Protein AF-A0A8J5IKP7-F1 (afdb_monomer_lite)

Secondary structure (DSSP, 8-state):
-----S----PPPSSPPPEE-TTT--EESSHHHHHHHHT-SS---HHHHHHHHHHHHHHHHHHHHHHHHHHHT-

Radius of gyration: 24.12 Å; chains: 1; bounding box: 74×35×47 Å

Organism: NCBI:txid2496075

pLDDT: mean 82.34, std 12.47, range [43.5, 96.88]

Sequence (74 aa):
MSAELRDLKVGRPRQRKPRTCWKCAKVFARPANLRRHLQKKFKCDKTSRKAQKESRKAASRQSSRVYYLKSDMR

Foldseek 3Di:
DPDPDDDPPPPDDPDDDFLADPQQRDTDPDVVVSVVLVPDPQDPHPVSVVVVVVVVVVVVVVVVVVVVVVVVVD

Structure (mmCIF, N/CA/C/O backbone):
data_AF-A0A8J5IKP7-F1
#
_entry.id   AF-A0A8J5IKP7-F1
#
loop_
_atom_site.group_PDB
_atom_site.id
_atom_site.type_symbol
_atom_site.label_atom_id
_atom_site.label_alt_id
_atom_site.label_comp_id
_atom_site.label_asym_id
_atom_site.label_entity_id
_atom_site.label_seq_id
_atom_site.pdbx_PDB_ins_code
_atom_site.Cartn_x
_atom_site.Cartn_y
_atom_site.Cartn_z
_atom_site.occupancy
_atom_site.B_iso_or_equiv
_atom_site.auth_seq_id
_atom_site.auth_comp_id
_atom_site.auth_asym_id
_atom_site.auth_atom_id
_atom_site.pdbx_PDB_model_num
ATOM 1 N N . MET A 1 1 ? 51.547 -15.194 -24.376 1.00 43.50 1 MET A N 1
ATOM 2 C CA . MET A 1 1 ? 51.153 -13.859 -24.875 1.00 43.50 1 MET A CA 1
ATOM 3 C C . MET A 1 1 ? 49.630 -13.758 -24.797 1.00 43.50 1 MET A C 1
ATOM 5 O O . MET A 1 1 ? 48.947 -13.994 -25.780 1.00 43.50 1 MET A O 1
ATOM 9 N N . SER A 1 2 ? 49.091 -13.530 -23.594 1.00 49.84 2 SER A N 1
ATOM 10 C CA . SER A 1 2 ? 47.649 -13.592 -23.306 1.00 49.84 2 SER A CA 1
ATOM 11 C C . SER A 1 2 ? 47.055 -12.1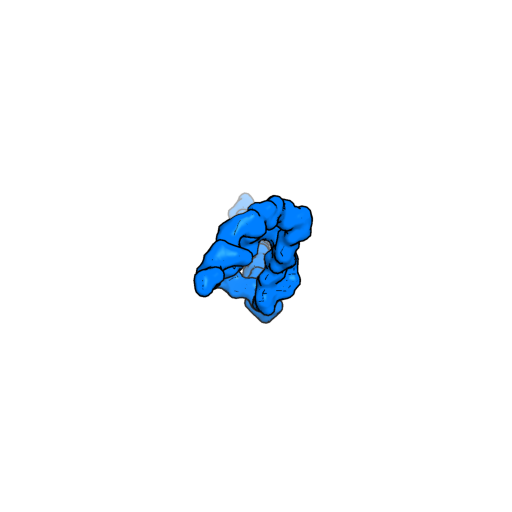82 -23.320 1.00 49.84 2 SER A C 1
ATOM 13 O O . SER A 1 2 ? 47.104 -11.492 -22.303 1.00 49.84 2 SER A O 1
ATOM 15 N N . ALA A 1 3 ? 46.553 -11.725 -24.469 1.00 55.34 3 ALA A N 1
ATOM 16 C CA . ALA A 1 3 ? 46.072 -10.346 -24.628 1.00 55.34 3 ALA A CA 1
ATOM 17 C C . ALA A 1 3 ? 44.819 -10.196 -25.520 1.00 55.34 3 ALA A C 1
ATOM 19 O O . ALA A 1 3 ? 44.583 -9.123 -26.052 1.00 55.34 3 ALA A O 1
ATOM 20 N N . GLU A 1 4 ? 43.982 -11.228 -25.652 1.00 54.88 4 GLU A N 1
ATOM 21 C CA . GLU A 1 4 ? 42.890 -11.268 -26.649 1.00 54.88 4 GLU A CA 1
ATOM 22 C C . GLU A 1 4 ? 41.475 -11.262 -26.022 1.00 54.88 4 GLU A C 1
ATOM 24 O O . GLU A 1 4 ? 40.581 -11.962 -26.480 1.00 54.88 4 GLU A O 1
ATOM 29 N N . LEU A 1 5 ? 41.232 -10.518 -24.934 1.00 62.97 5 LEU A N 1
ATOM 30 C CA . LEU A 1 5 ? 39.881 -10.413 -24.334 1.00 62.97 5 LEU A CA 1
ATOM 31 C C . LEU A 1 5 ? 39.549 -9.005 -23.810 1.00 62.97 5 LEU A C 1
ATOM 33 O O . LEU A 1 5 ? 38.966 -8.871 -22.734 1.00 62.97 5 LEU A O 1
ATOM 37 N N . ARG A 1 6 ? 39.943 -7.932 -24.508 1.00 60.22 6 ARG A N 1
ATOM 38 C CA . ARG A 1 6 ? 39.744 -6.566 -23.979 1.00 60.22 6 ARG A CA 1
ATOM 39 C C . ARG A 1 6 ? 38.618 -5.732 -24.588 1.00 60.22 6 ARG A C 1
ATOM 41 O O . ARG A 1 6 ? 38.152 -4.848 -23.882 1.00 60.22 6 ARG A O 1
ATOM 48 N N . ASP A 1 7 ? 38.051 -6.048 -25.757 1.00 62.38 7 ASP A N 1
ATOM 49 C CA . ASP A 1 7 ? 37.143 -5.078 -26.406 1.00 62.38 7 ASP A CA 1
ATOM 50 C C . ASP A 1 7 ? 35.915 -5.665 -27.128 1.00 62.38 7 ASP A C 1
ATOM 52 O O . ASP A 1 7 ? 35.506 -5.196 -28.190 1.00 62.38 7 ASP A O 1
ATOM 56 N N . LEU A 1 8 ? 35.212 -6.627 -26.516 1.00 64.81 8 LEU A N 1
ATOM 57 C CA . LEU A 1 8 ? 33.811 -6.875 -26.886 1.00 64.81 8 LEU A CA 1
ATOM 58 C C . LEU A 1 8 ? 32.962 -5.704 -26.377 1.00 64.81 8 LEU A C 1
ATOM 60 O O . LEU A 1 8 ? 32.429 -5.734 -25.264 1.00 64.81 8 LEU A O 1
ATOM 64 N N . LYS A 1 9 ? 32.833 -4.652 -27.195 1.00 62.19 9 LYS A N 1
ATOM 65 C CA . LYS A 1 9 ? 31.901 -3.535 -26.985 1.00 62.19 9 LYS A CA 1
ATOM 66 C C . LYS A 1 9 ? 30.464 -4.054 -27.101 1.00 62.19 9 LYS A C 1
ATOM 68 O O . LYS A 1 9 ? 29.770 -3.818 -28.086 1.00 62.19 9 LYS A O 1
ATOM 73 N N . VAL A 1 10 ? 30.011 -4.798 -26.094 1.00 67.12 10 VAL A N 1
ATOM 74 C CA . VAL A 1 10 ? 28.633 -5.272 -25.992 1.00 67.12 10 VAL A CA 1
ATOM 75 C C . VAL A 1 10 ? 27.722 -4.048 -25.954 1.00 67.12 10 VAL A C 1
ATOM 77 O O . VAL A 1 10 ? 27.686 -3.293 -24.980 1.00 67.12 10 VAL A O 1
ATOM 80 N N . GLY A 1 11 ? 27.020 -3.806 -27.063 1.00 72.88 11 GLY A N 1
ATOM 81 C CA . GLY A 1 11 ? 26.007 -2.762 -27.153 1.00 72.88 11 GLY A CA 1
ATOM 82 C C . GLY A 1 11 ? 24.985 -2.891 -26.019 1.00 72.88 11 GLY A C 1
ATOM 83 O O . GLY A 1 11 ? 24.856 -3.940 -25.383 1.00 72.88 11 GLY A O 1
ATOM 84 N N . ARG A 1 12 ? 24.243 -1.813 -25.729 1.00 69.25 12 ARG A N 1
ATOM 85 C CA . ARG A 1 12 ? 23.258 -1.807 -24.634 1.00 69.25 12 ARG A CA 1
ATOM 86 C C . ARG A 1 12 ? 22.300 -3.006 -24.793 1.00 69.25 12 ARG A C 1
ATOM 88 O O . ARG A 1 12 ? 21.562 -3.038 -25.777 1.00 69.25 12 ARG A O 1
ATOM 95 N N . PRO A 1 13 ? 22.234 -3.940 -23.823 1.00 69.00 13 PRO A N 1
ATOM 96 C CA . PRO A 1 13 ? 21.361 -5.099 -23.938 1.00 69.00 13 PRO A CA 1
ATOM 97 C C . PRO A 1 13 ? 19.902 -4.661 -24.105 1.00 69.00 13 PRO A C 1
ATOM 99 O O . PRO A 1 13 ? 19.391 -3.862 -23.309 1.00 69.00 13 PRO A O 1
ATOM 102 N N . ARG A 1 14 ? 19.234 -5.194 -25.138 1.00 68.12 14 ARG A N 1
AT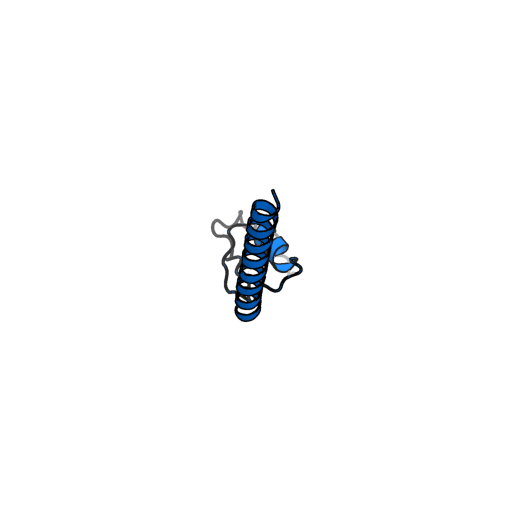OM 103 C CA . ARG A 1 14 ? 17.827 -4.898 -25.470 1.00 68.12 14 ARG A CA 1
ATOM 104 C C . ARG A 1 14 ? 16.873 -5.345 -24.360 1.00 68.12 14 ARG A C 1
ATOM 106 O O . ARG A 1 14 ? 15.881 -4.675 -24.093 1.00 68.12 14 ARG A O 1
ATOM 113 N N . GLN A 1 15 ? 17.215 -6.433 -23.669 1.00 67.75 15 GLN A N 1
ATOM 114 C CA . GLN A 1 15 ? 16.472 -6.954 -22.526 1.00 67.75 15 GLN A CA 1
ATOM 115 C C . GLN A 1 15 ? 17.203 -6.633 -21.225 1.00 67.75 15 GLN A C 1
ATOM 117 O O . GLN A 1 15 ? 18.348 -7.031 -21.009 1.00 67.75 15 GLN A O 1
ATOM 122 N N . ARG A 1 16 ? 16.540 -5.898 -20.330 1.00 69.88 16 ARG A N 1
ATOM 123 C CA . ARG A 1 16 ? 17.077 -5.645 -18.990 1.00 69.88 16 ARG A CA 1
ATOM 124 C C . ARG A 1 16 ? 16.641 -6.769 -18.056 1.00 69.88 16 ARG A C 1
ATOM 126 O O . ARG A 1 16 ? 15.458 -7.085 -18.009 1.00 69.88 16 ARG A O 1
ATOM 133 N N . LYS A 1 17 ? 17.585 -7.317 -17.279 1.00 70.88 17 LYS A N 1
ATOM 134 C CA . LYS A 1 17 ? 17.310 -8.345 -16.259 1.00 70.88 17 LYS A CA 1
ATOM 135 C C . LYS A 1 17 ? 16.115 -7.940 -15.377 1.00 70.88 17 LYS A C 1
ATOM 137 O O . LYS A 1 17 ? 16.018 -6.756 -15.015 1.00 70.88 17 LYS A O 1
ATOM 142 N N . PRO A 1 18 ? 15.226 -8.887 -15.018 1.00 71.25 18 PRO A N 1
ATOM 143 C CA . PRO A 1 18 ? 14.081 -8.599 -14.169 1.00 71.25 18 PRO A CA 1
ATOM 144 C C . PRO A 1 18 ? 14.558 -8.062 -12.820 1.00 71.25 18 PRO A C 1
ATOM 146 O O . PRO A 1 18 ? 15.500 -8.564 -12.214 1.00 71.25 18 PRO A O 1
ATOM 149 N N . ARG A 1 19 ? 13.912 -6.992 -12.355 1.00 86.19 19 ARG A N 1
ATOM 150 C CA . ARG A 1 19 ? 14.247 -6.321 -11.091 1.00 86.19 19 ARG A CA 1
ATOM 151 C C . ARG A 1 19 ? 13.249 -6.758 -10.040 1.00 86.19 19 ARG A C 1
ATOM 153 O O . ARG A 1 19 ? 12.405 -5.970 -9.620 1.00 86.19 19 ARG A O 1
ATOM 160 N N . THR A 1 20 ? 13.286 -8.038 -9.709 1.00 88.88 20 THR A N 1
ATOM 161 C CA . THR A 1 20 ? 12.382 -8.678 -8.757 1.00 88.88 20 THR A CA 1
ATOM 162 C C . THR A 1 20 ? 12.873 -8.484 -7.330 1.00 88.88 20 THR A C 1
ATOM 164 O O . THR A 1 20 ? 14.060 -8.580 -7.033 1.00 88.88 20 THR A O 1
ATOM 167 N N . CYS A 1 21 ? 11.951 -8.194 -6.416 1.00 89.25 21 CYS A N 1
ATOM 168 C CA . CYS A 1 21 ? 12.261 -8.220 -4.993 1.00 89.25 21 CYS A CA 1
ATOM 169 C C . CYS A 1 21 ? 12.165 -9.651 -4.455 1.00 89.25 21 CYS A C 1
ATOM 171 O O . CYS A 1 21 ? 11.078 -10.214 -4.417 1.00 89.25 21 CYS A O 1
ATOM 173 N N . TRP A 1 22 ? 13.266 -10.186 -3.936 1.00 85.56 22 TRP A N 1
ATOM 174 C CA . TRP A 1 22 ? 13.349 -11.501 -3.286 1.00 85.56 22 TRP A CA 1
ATOM 175 C C . TRP A 1 22 ? 12.353 -11.759 -2.139 1.00 85.56 22 TRP A C 1
ATOM 177 O O . TRP A 1 22 ? 11.908 -12.882 -1.960 1.00 85.56 22 TRP A O 1
ATOM 187 N N . LYS A 1 23 ? 11.941 -10.730 -1.387 1.00 86.44 23 LYS A N 1
ATOM 188 C CA . LYS A 1 23 ? 11.055 -10.878 -0.214 1.00 86.44 23 LYS A CA 1
ATOM 189 C C . LYS A 1 23 ? 9.572 -10.916 -0.571 1.00 86.44 23 LYS A C 1
ATOM 191 O O . LYS A 1 23 ? 8.760 -11.440 0.177 1.00 86.44 23 LYS A O 1
ATOM 196 N N . CYS A 1 24 ? 9.188 -10.291 -1.684 1.00 86.88 24 CYS A N 1
ATOM 197 C CA . CYS A 1 24 ? 7.774 -10.142 -2.046 1.00 86.88 24 CYS A CA 1
ATOM 198 C C . CYS A 1 24 ? 7.454 -10.511 -3.492 1.00 86.88 24 CYS A C 1
ATOM 200 O O . CYS A 1 24 ? 6.329 -10.288 -3.930 1.00 86.88 24 CYS A O 1
ATOM 202 N N . ALA A 1 25 ? 8.444 -11.016 -4.230 1.00 86.62 25 ALA A N 1
ATOM 203 C CA . ALA A 1 25 ? 8.394 -11.382 -5.644 1.00 86.62 25 ALA A CA 1
ATOM 204 C C . ALA A 1 25 ? 7.894 -10.275 -6.596 1.00 86.62 25 ALA A C 1
ATOM 206 O O . ALA A 1 25 ? 7.629 -10.527 -7.768 1.00 86.62 25 ALA A O 1
ATOM 207 N N . LYS A 1 26 ? 7.783 -9.020 -6.136 1.00 86.75 26 LYS A N 1
ATOM 208 C CA . LYS A 1 26 ? 7.290 -7.918 -6.969 1.00 86.75 26 LYS A CA 1
ATOM 209 C C . LYS A 1 26 ? 8.318 -7.551 -8.042 1.00 86.75 26 LYS A C 1
ATOM 211 O O . LYS A 1 26 ? 9.463 -7.243 -7.709 1.00 86.75 26 LYS A O 1
ATOM 216 N N . VAL A 1 27 ? 7.884 -7.530 -9.302 1.00 89.88 27 VAL A N 1
ATOM 217 C CA . VAL A 1 27 ? 8.676 -7.083 -10.457 1.00 89.88 27 VAL A CA 1
ATOM 218 C C . VAL A 1 27 ? 8.616 -5.555 -10.568 1.00 89.88 27 VAL A C 1
ATOM 220 O O . VAL A 1 27 ? 7.546 -4.954 -10.451 1.00 89.88 27 VAL A O 1
ATOM 223 N N . PHE A 1 28 ? 9.762 -4.910 -10.797 1.00 89.38 28 PHE A N 1
ATOM 224 C CA . PHE A 1 28 ? 9.855 -3.463 -11.005 1.00 89.38 28 PHE A CA 1
ATOM 225 C C . PHE A 1 28 ? 10.392 -3.118 -12.402 1.00 89.38 28 PHE A C 1
ATOM 227 O O . PHE A 1 28 ? 11.377 -3.687 -12.862 1.00 89.38 28 PHE A O 1
ATOM 234 N N . ALA A 1 29 ? 9.818 -2.095 -13.044 1.00 86.62 29 ALA A N 1
ATOM 235 C CA . ALA A 1 29 ? 10.267 -1.635 -14.364 1.00 86.62 29 ALA A CA 1
ATOM 236 C C . ALA A 1 29 ? 11.647 -0.944 -14.344 1.00 86.62 29 ALA A C 1
ATOM 238 O O . ALA A 1 29 ? 12.398 -1.013 -15.313 1.00 86.62 29 ALA A O 1
ATOM 239 N N . ARG A 1 30 ? 12.026 -0.284 -13.235 1.00 86.19 30 ARG A N 1
ATOM 240 C CA . ARG A 1 30 ? 13.257 0.530 -13.106 1.00 86.19 30 ARG A CA 1
ATOM 241 C C . ARG A 1 30 ? 14.081 0.119 -11.878 1.00 86.19 30 ARG A C 1
ATOM 243 O O . ARG A 1 30 ? 13.494 -0.218 -10.851 1.00 86.19 30 ARG A O 1
ATOM 250 N N . PRO A 1 31 ? 15.427 0.210 -11.919 1.00 87.38 31 PRO A N 1
ATOM 251 C CA . PRO A 1 31 ? 16.277 -0.203 -10.798 1.00 87.38 31 PRO A CA 1
ATOM 252 C C . PRO A 1 31 ? 16.172 0.774 -9.622 1.00 87.38 31 PRO A C 1
ATOM 254 O O . PRO A 1 31 ? 16.227 0.364 -8.470 1.00 87.38 31 PRO A O 1
ATOM 257 N N . ALA A 1 32 ? 15.941 2.062 -9.901 1.00 89.50 32 ALA A N 1
ATOM 258 C CA . ALA A 1 32 ? 15.653 3.067 -8.878 1.00 89.50 32 ALA A CA 1
ATOM 259 C C . ALA A 1 32 ? 14.403 2.711 -8.051 1.00 89.50 32 ALA A C 1
ATOM 261 O O . ALA A 1 32 ? 14.384 2.913 -6.841 1.00 89.50 32 ALA A O 1
ATOM 262 N N . ASN A 1 33 ? 13.385 2.109 -8.678 1.00 89.94 33 ASN A N 1
ATOM 263 C CA . ASN A 1 33 ? 12.177 1.681 -7.975 1.00 89.94 33 ASN A CA 1
ATOM 264 C C . ASN A 1 33 ? 12.441 0.493 -7.046 1.00 89.94 33 ASN A C 1
ATOM 266 O O . ASN A 1 33 ? 11.923 0.491 -5.932 1.00 89.94 33 ASN A O 1
ATOM 270 N N . LEU A 1 34 ? 13.269 -0.469 -7.469 1.00 90.56 34 LEU A N 1
ATOM 271 C CA . LEU A 1 34 ? 13.685 -1.582 -6.613 1.00 90.56 34 LEU A CA 1
ATOM 272 C C . LEU A 1 34 ? 14.544 -1.091 -5.435 1.00 90.56 34 LEU A C 1
ATOM 274 O O . LEU A 1 34 ? 14.278 -1.470 -4.299 1.00 90.56 34 LEU A O 1
ATOM 278 N N . ARG A 1 35 ? 15.506 -0.187 -5.668 1.00 89.25 35 ARG A N 1
ATOM 279 C CA . ARG A 1 35 ? 16.317 0.416 -4.591 1.00 89.25 35 ARG A CA 1
ATOM 280 C C . ARG A 1 35 ? 15.448 1.131 -3.556 1.00 89.25 35 ARG A C 1
ATOM 282 O O . ARG A 1 35 ? 15.486 0.782 -2.381 1.00 89.25 35 ARG A O 1
ATOM 289 N N . ARG A 1 36 ? 14.580 2.044 -4.006 1.00 90.75 36 ARG A N 1
ATOM 290 C CA . ARG A 1 36 ? 13.626 2.751 -3.136 1.00 90.75 36 ARG A CA 1
ATOM 291 C C . ARG A 1 36 ? 12.701 1.790 -2.390 1.00 90.75 36 ARG A C 1
ATOM 293 O O . ARG A 1 36 ? 12.320 2.054 -1.259 1.00 90.75 36 ARG A O 1
ATOM 300 N N . HIS A 1 37 ? 12.311 0.685 -3.021 1.00 89.44 37 HIS A N 1
ATOM 301 C CA . HIS A 1 37 ? 11.490 -0.340 -2.388 1.00 89.44 37 HIS A CA 1
ATOM 302 C C . HIS A 1 37 ? 12.214 -1.047 -1.236 1.00 89.44 37 HIS A C 1
ATOM 304 O O . HIS A 1 37 ? 11.598 -1.258 -0.194 1.00 89.44 37 HIS A O 1
ATOM 310 N N . LEU A 1 38 ? 13.491 -1.390 -1.416 1.00 86.31 38 LEU A N 1
ATOM 311 C CA . LEU A 1 38 ? 14.312 -2.045 -0.394 1.00 86.31 38 LEU A CA 1
ATOM 312 C C . LEU A 1 38 ? 14.693 -1.099 0.753 1.00 86.31 38 LEU A C 1
ATOM 314 O O . LEU A 1 38 ? 14.829 -1.554 1.881 1.00 86.31 38 LEU A O 1
ATOM 318 N N . GLN A 1 39 ? 14.804 0.204 0.478 1.00 88.81 39 GLN A N 1
ATOM 319 C CA . GLN A 1 39 ? 15.096 1.246 1.472 1.00 88.81 39 GLN A CA 1
ATOM 320 C C . GLN A 1 39 ? 13.887 1.656 2.331 1.00 88.81 39 GLN A C 1
ATOM 322 O O . GLN A 1 39 ? 14.026 2.475 3.238 1.00 88.81 39 GLN A O 1
ATOM 327 N N . LYS A 1 40 ? 12.678 1.143 2.063 1.00 85.94 40 LYS A N 1
ATOM 328 C CA . LYS A 1 40 ? 11.509 1.479 2.888 1.00 85.94 40 LYS A CA 1
ATOM 329 C C . LYS A 1 40 ? 11.693 0.96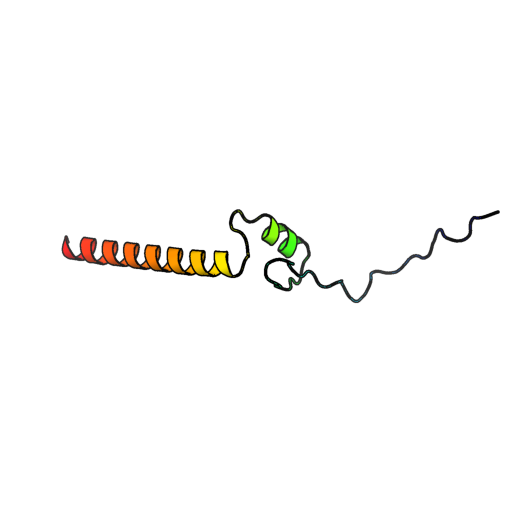0 4.315 1.00 85.94 40 LYS A C 1
ATOM 331 O O . LYS A 1 40 ? 12.025 -0.205 4.504 1.00 85.94 40 LYS A O 1
ATOM 336 N N . LYS A 1 41 ? 11.349 1.800 5.305 1.00 78.44 41 LYS A N 1
ATOM 337 C CA . LYS A 1 41 ? 11.321 1.428 6.735 1.00 78.44 41 LYS A CA 1
ATOM 338 C C . LYS A 1 41 ? 10.499 0.158 6.987 1.00 78.44 41 LYS A C 1
ATOM 340 O O . LYS A 1 41 ? 10.868 -0.684 7.794 1.00 78.44 41 LYS A O 1
ATOM 345 N N . PHE A 1 42 ? 9.388 0.008 6.264 1.00 78.38 42 PHE A N 1
ATOM 346 C CA . PHE A 1 42 ? 8.517 -1.157 6.372 1.00 78.38 42 PHE A CA 1
ATOM 347 C C . PHE A 1 42 ? 8.953 -2.270 5.422 1.00 78.38 42 PHE A C 1
ATOM 349 O O . PHE A 1 42 ? 9.033 -2.073 4.204 1.00 78.38 42 PHE A O 1
ATOM 356 N N . LYS A 1 43 ? 9.176 -3.458 5.995 1.00 80.88 43 LYS A N 1
ATOM 357 C CA . LYS A 1 43 ? 9.521 -4.669 5.250 1.00 80.88 43 LYS A CA 1
ATOM 358 C C . LYS A 1 43 ? 8.395 -5.007 4.272 1.00 80.88 43 LYS A C 1
ATOM 360 O O . LYS A 1 43 ? 7.212 -4.876 4.561 1.00 80.88 43 LYS A O 1
ATOM 365 N N . CYS A 1 44 ? 8.767 -5.455 3.081 1.00 84.50 44 CYS A N 1
ATOM 366 C CA . CYS A 1 44 ? 7.811 -5.761 2.022 1.00 84.50 44 CYS A CA 1
ATOM 367 C C . CYS A 1 44 ? 7.253 -7.189 2.059 1.00 84.50 44 CYS A C 1
ATOM 369 O O . CYS A 1 44 ? 6.558 -7.567 1.115 1.00 84.50 44 CYS A O 1
ATOM 371 N N . ASP A 1 45 ? 7.543 -7.936 3.124 1.00 83.44 45 ASP A N 1
ATOM 372 C CA . ASP A 1 45 ? 7.110 -9.312 3.349 1.00 83.44 45 ASP A CA 1
ATOM 373 C C . ASP A 1 45 ? 5.578 -9.467 3.294 1.00 83.44 45 ASP A C 1
ATOM 375 O O . ASP A 1 45 ? 4.835 -8.529 3.610 1.00 83.44 45 ASP A O 1
ATOM 379 N N . LYS A 1 46 ? 5.089 -10.648 2.895 1.00 76.50 46 LYS A N 1
ATOM 380 C CA . LYS A 1 46 ? 3.647 -10.943 2.830 1.00 76.50 46 LYS A CA 1
ATOM 381 C C . LYS A 1 46 ? 2.970 -10.744 4.192 1.00 76.50 46 LYS A C 1
ATOM 383 O O . LYS A 1 46 ? 1.892 -10.152 4.248 1.00 76.50 46 LYS A O 1
ATOM 388 N N . THR A 1 47 ? 3.614 -11.179 5.274 1.00 81.44 47 THR A N 1
ATOM 389 C CA . THR A 1 47 ? 3.123 -11.023 6.654 1.00 81.44 47 THR A CA 1
ATOM 390 C C . THR A 1 47 ? 3.073 -9.547 7.056 1.00 81.44 47 THR A C 1
ATOM 392 O O . THR A 1 47 ? 2.031 -9.039 7.470 1.00 81.44 47 THR A O 1
ATOM 395 N N . SER A 1 48 ? 4.160 -8.814 6.805 1.00 81.75 48 SER A N 1
ATOM 396 C CA . SER A 1 48 ? 4.279 -7.390 7.130 1.00 81.75 48 SER A CA 1
ATOM 397 C C . SER A 1 48 ? 3.265 -6.525 6.373 1.00 81.75 48 SE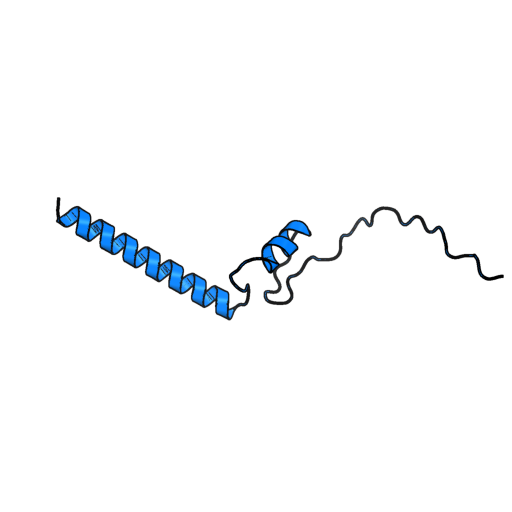R A C 1
ATOM 399 O O . SER A 1 48 ? 2.687 -5.594 6.935 1.00 81.75 48 SER A O 1
ATOM 401 N N . ARG A 1 49 ? 2.964 -6.862 5.113 1.00 81.62 49 ARG A N 1
ATOM 402 C CA . ARG A 1 49 ? 1.937 -6.159 4.327 1.00 81.62 49 ARG A CA 1
ATOM 403 C C . ARG A 1 49 ? 0.525 -6.362 4.868 1.00 81.62 49 ARG A C 1
ATOM 405 O O . ARG A 1 49 ? -0.253 -5.410 4.817 1.00 81.62 49 ARG A O 1
ATOM 412 N N . LYS A 1 50 ? 0.191 -7.564 5.358 1.00 83.75 50 LYS A N 1
ATOM 413 C CA . LYS A 1 50 ? -1.105 -7.833 6.003 1.00 83.75 50 LYS A CA 1
ATOM 414 C C . LYS A 1 50 ? -1.245 -6.988 7.268 1.00 83.75 50 LYS A C 1
ATOM 416 O O . LYS A 1 50 ? -2.192 -6.215 7.362 1.00 83.75 50 LYS A O 1
ATOM 421 N N . ALA A 1 51 ? -0.242 -7.015 8.146 1.00 86.00 51 ALA A N 1
ATOM 422 C CA . ALA A 1 51 ? -0.216 -6.182 9.351 1.00 86.00 51 ALA A CA 1
ATOM 423 C C . ALA A 1 51 ? -0.354 -4.680 9.030 1.00 86.00 51 ALA A C 1
ATOM 425 O O . ALA A 1 51 ? -1.151 -3.980 9.647 1.00 86.00 51 ALA A O 1
ATOM 426 N N . GLN A 1 52 ? 0.343 -4.186 7.999 1.00 85.62 52 GLN A N 1
ATOM 427 C CA . GLN A 1 52 ? 0.223 -2.790 7.561 1.00 85.62 52 GLN A CA 1
ATOM 428 C C . GLN A 1 52 ? -1.165 -2.455 6.988 1.00 85.62 52 GLN A C 1
ATOM 430 O O . GLN A 1 52 ? -1.592 -1.301 7.009 1.00 85.62 52 GLN A O 1
ATOM 435 N N . LYS A 1 53 ? -1.857 -3.418 6.372 1.00 89.38 53 LYS A N 1
ATOM 436 C CA . LYS A 1 53 ? -3.223 -3.212 5.873 1.00 89.38 53 LYS A CA 1
ATOM 437 C C . LYS A 1 53 ? -4.200 -3.094 7.043 1.00 89.38 53 LYS A C 1
ATOM 439 O O . LYS A 1 53 ? -5.005 -2.166 7.044 1.00 89.38 53 LYS A O 1
ATOM 444 N N . GLU A 1 54 ? -4.067 -3.960 8.042 1.00 92.81 54 GLU A N 1
ATOM 445 C CA . GLU A 1 54 ? -4.908 -3.918 9.239 1.00 92.81 54 GLU 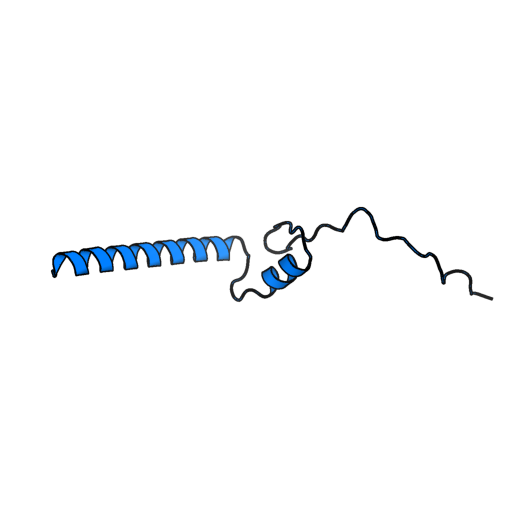A CA 1
ATOM 446 C C . GLU A 1 54 ? -4.671 -2.652 10.068 1.00 92.81 54 GLU A C 1
ATOM 448 O O . GLU A 1 54 ? -5.639 -1.990 10.435 1.00 92.81 54 GLU A O 1
ATOM 453 N N . SER A 1 55 ? -3.418 -2.225 10.268 1.00 91.12 55 SER A N 1
ATOM 454 C CA . SER A 1 55 ? -3.136 -0.975 10.990 1.00 91.12 55 SER A CA 1
ATOM 455 C C . SER A 1 55 ? -3.736 0.250 10.293 1.00 91.12 55 SER A C 1
ATOM 457 O O . SER A 1 55 ? -4.339 1.102 10.942 1.00 91.12 55 SER A O 1
ATOM 459 N N . ARG A 1 56 ? -3.656 0.315 8.956 1.00 92.31 56 ARG A N 1
ATOM 460 C CA . ARG A 1 56 ? -4.305 1.372 8.162 1.00 92.31 56 ARG A CA 1
ATOM 461 C C . ARG A 1 56 ? -5.826 1.342 8.296 1.00 92.31 56 ARG A C 1
ATOM 463 O O . ARG A 1 56 ? -6.443 2.400 8.386 1.00 92.31 56 ARG A O 1
ATOM 470 N N . LYS A 1 57 ? -6.430 0.151 8.330 1.00 96.56 57 LYS A N 1
ATOM 471 C CA . LYS A 1 57 ? -7.876 -0.014 8.527 1.00 96.56 57 LYS A CA 1
ATOM 472 C C . LYS A 1 57 ? -8.300 0.438 9.926 1.00 96.56 57 LYS A C 1
ATOM 474 O O . LYS A 1 57 ? -9.298 1.140 10.052 1.00 96.56 57 LYS A O 1
ATOM 479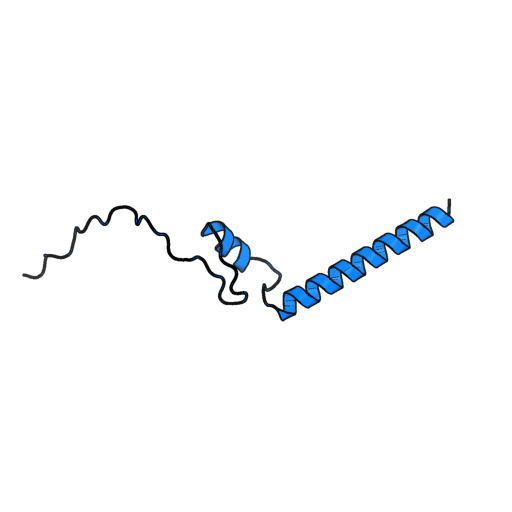 N N . ALA A 1 58 ? -7.534 0.083 10.957 1.00 96.50 58 ALA A N 1
ATOM 480 C CA . ALA A 1 58 ? -7.769 0.529 12.328 1.00 96.50 58 ALA A CA 1
ATOM 481 C C . ALA A 1 58 ? -7.664 2.057 12.454 1.00 96.50 58 ALA A C 1
ATOM 483 O O . ALA A 1 58 ? -8.583 2.683 12.977 1.00 96.50 58 ALA A O 1
ATOM 484 N N . ALA A 1 59 ? -6.615 2.662 11.887 1.00 95.81 59 ALA A N 1
ATOM 485 C CA . ALA A 1 59 ? -6.449 4.115 11.869 1.00 95.81 59 ALA A CA 1
ATOM 486 C C . ALA A 1 59 ? -7.618 4.817 11.156 1.00 95.81 59 ALA A C 1
ATOM 488 O O . ALA A 1 59 ? -8.186 5.765 11.685 1.00 95.81 59 ALA A O 1
ATOM 489 N N . SER A 1 60 ? -8.044 4.304 9.996 1.00 96.88 60 SER A N 1
ATOM 490 C CA . SER A 1 60 ? -9.198 4.841 9.262 1.00 96.88 60 SER A CA 1
ATOM 491 C C . SER A 1 60 ? -10.499 4.765 10.071 1.00 96.88 60 SER A C 1
ATOM 493 O O . SER A 1 60 ? -11.255 5.739 10.112 1.00 96.88 60 SER A O 1
ATOM 495 N N . ARG A 1 61 ? -10.746 3.645 10.767 1.00 96.25 61 ARG A N 1
ATOM 496 C CA . ARG A 1 61 ? -11.894 3.502 11.679 1.00 96.25 61 ARG A CA 1
ATOM 497 C C . ARG A 1 61 ? -11.832 4.514 12.819 1.00 96.25 61 ARG A C 1
ATOM 499 O O . ARG A 1 61 ? -12.845 5.130 13.132 1.00 96.25 61 ARG A O 1
ATOM 506 N N . GLN A 1 62 ? -10.654 4.710 13.409 1.00 95.44 62 GLN A N 1
ATOM 507 C CA . GLN A 1 62 ? -10.458 5.679 14.484 1.00 95.44 62 GLN A CA 1
ATOM 508 C C . GLN A 1 62 ? -10.726 7.110 14.008 1.00 95.44 62 GLN A C 1
ATOM 510 O O . GLN A 1 62 ? -11.473 7.828 14.664 1.00 95.44 62 GLN A O 1
ATOM 515 N N . SER A 1 63 ? -10.195 7.509 12.849 1.00 96.44 63 SER A N 1
ATOM 516 C CA . SER A 1 63 ? -10.470 8.829 12.266 1.00 96.44 63 SER A CA 1
ATOM 517 C C . SER A 1 63 ? -11.959 9.036 11.987 1.00 96.44 63 SER A C 1
ATOM 519 O O . SER A 1 63 ? -12.497 10.092 12.304 1.00 96.44 63 SER A O 1
ATOM 521 N N . SER A 1 64 ? -12.637 8.013 11.459 1.00 95.75 64 SER A N 1
ATOM 522 C CA . SER A 1 64 ? -14.083 8.069 11.200 1.00 95.75 64 SER A CA 1
ATOM 523 C C . SER A 1 64 ? -14.877 8.228 12.498 1.00 95.75 64 SER A C 1
ATOM 525 O O . SER A 1 64 ? -15.784 9.048 12.573 1.00 95.75 64 SER A O 1
ATOM 527 N N . ARG A 1 65 ? -14.494 7.501 13.557 1.00 95.81 65 ARG A N 1
ATOM 528 C CA . ARG A 1 65 ? -15.105 7.642 14.885 1.00 95.81 65 ARG A CA 1
ATOM 529 C C . ARG A 1 65 ? -14.939 9.060 15.432 1.00 95.81 65 ARG A C 1
ATOM 531 O O . ARG A 1 65 ? -15.905 9.632 15.916 1.00 95.81 65 ARG A O 1
ATOM 538 N N . VAL A 1 66 ? -13.734 9.626 15.342 1.00 96.31 66 VAL A N 1
ATOM 539 C CA . VAL A 1 66 ? -13.464 11.002 15.792 1.00 96.31 66 VAL A CA 1
ATOM 540 C C . VAL A 1 66 ? -14.303 12.015 15.016 1.00 96.31 66 VAL A C 1
ATOM 542 O O . VAL A 1 66 ? -14.801 12.959 15.619 1.00 96.31 66 VAL A O 1
ATOM 545 N N . TYR A 1 67 ? -14.483 11.818 13.707 1.00 95.56 67 TYR A N 1
ATOM 546 C CA . TYR A 1 67 ? -15.328 12.682 12.886 1.00 95.56 67 TYR A CA 1
ATOM 547 C C . TYR A 1 67 ? -16.769 12.729 13.408 1.00 95.56 67 TYR A C 1
ATOM 549 O O . TYR A 1 67 ? -17.241 13.813 13.729 1.00 95.56 67 TYR A O 1
ATOM 557 N N . TYR A 1 68 ? -17.423 11.575 13.578 1.00 94.25 68 TYR A N 1
ATOM 558 C CA . TYR A 1 68 ? -18.811 11.537 14.053 1.00 94.25 68 TYR A CA 1
ATOM 559 C C . TYR A 1 68 ? -18.965 12.084 15.474 1.00 94.25 68 TYR A C 1
ATOM 561 O O . TYR A 1 68 ? -19.821 12.928 15.696 1.00 94.25 68 TYR A O 1
ATOM 569 N N . LEU A 1 69 ? -18.070 11.721 16.401 1.00 94.31 69 LEU A N 1
ATOM 570 C CA . LEU A 1 69 ? -18.086 12.287 17.758 1.00 94.31 69 LEU A CA 1
ATOM 571 C C . LEU A 1 69 ? -17.976 13.816 17.747 1.00 94.31 69 LEU A C 1
ATOM 573 O O . LEU A 1 69 ? -18.594 14.494 18.558 1.00 94.31 69 LEU A O 1
ATOM 577 N N . LYS A 1 70 ? -17.169 14.371 16.838 1.00 92.88 70 LYS A N 1
ATOM 578 C CA . LYS A 1 70 ? -16.983 15.818 16.716 1.00 92.88 70 LYS A CA 1
ATOM 579 C C . LYS A 1 70 ? -18.163 16.506 16.029 1.00 92.88 70 LYS A C 1
ATOM 581 O O . LYS A 1 70 ? -18.402 17.676 16.308 1.00 92.88 70 LYS A O 1
ATOM 586 N N . SER A 1 71 ? -18.870 15.801 15.150 1.00 90.25 71 SER A N 1
ATOM 587 C CA . SER A 1 71 ? -20.125 16.263 14.558 1.00 90.25 71 SER A CA 1
ATOM 588 C C . SER A 1 71 ? -21.263 16.286 15.574 1.00 90.25 71 SER A C 1
ATOM 590 O O . SER A 1 71 ? -22.011 17.251 15.581 1.00 90.25 71 SER A O 1
ATOM 592 N N . ASP A 1 72 ? -21.351 15.285 16.452 1.00 87.56 72 ASP A N 1
ATOM 593 C CA . ASP A 1 72 ? -22.398 15.203 17.482 1.00 87.56 72 ASP A CA 1
ATOM 594 C C . ASP A 1 72 ? -22.246 16.271 18.583 1.00 87.56 72 ASP A C 1
ATOM 596 O O . ASP A 1 72 ? -23.209 16.604 19.263 1.00 87.56 72 ASP A O 1
ATOM 600 N N . MET A 1 73 ? -21.038 16.816 18.775 1.00 81.62 73 MET A N 1
ATOM 601 C CA . MET A 1 73 ? -20.771 17.893 19.743 1.00 81.62 73 MET A CA 1
ATOM 602 C C . MET A 1 73 ? -21.021 19.311 19.193 1.00 81.62 73 MET A C 1
ATOM 604 O O . MET A 1 73 ? -20.645 20.280 19.856 1.00 81.62 73 MET A O 1
ATOM 608 N N . ARG A 1 74 ? -21.564 19.454 17.978 1.00 68.25 74 ARG A N 1
ATOM 609 C CA . ARG A 1 74 ? -21.775 20.742 17.299 1.00 68.25 74 ARG A CA 1
ATOM 610 C C . ARG A 1 74 ? -23.254 21.073 17.177 1.00 68.25 74 ARG A C 1
ATOM 612 O O . ARG A 1 74 ? -23.557 22.277 17.320 1.00 68.25 74 ARG A O 1
#